Protein AF-A0A5E4XGP9-F1 (afdb_monomer)

Foldseek 3Di:
DDDDPDPDDPPPVDDDPVVLLQFWFFKKKFKDFPLVVDDPVVCVLLVTKIWIWIWGPSDWDDPVHPFTWTWTFTQWIHRPDDDPDPVSVVVVVVVGVPDDRDIDIGGPVVQVPDDCLGMGTDDTGRDDSVDDPVVVVVVVSVVCSVVPFPRDSPDPDPGDD

pLDDT: mean 80.77, std 18.26, range [34.12, 95.94]

Secondary structure (DSSP, 8-state):
-----------GGG--TTTGGGS-EEEEEEEEE-GGGS-HHHHHHHSSEEEEEEEETT--B-SSSSS-EEEEEEEEEEESS--SSHHHHHHHHHHHHHS----EEEEHHHHHTS-TTTEEEEEEEPPPSSS-HHHHHHHHHHHHHHS-----TT-TT----

Sequence (161 aa):
MNQQFLSGIPKSAGLSQAAETSLDIDIQLVVIDETRYYSDDMRKLAGKVFQVYAYDANRVTHCCEITPSYELHPVATQALDCPESDAEREKIGEMERSAPQDVIYMHCRAVEVMSDKYRRAHHVIERDLDESHDKQLESVLEHIRCNPPLVAPARAGCIII

Structure (mmCIF, N/CA/C/O backbone):
data_AF-A0A5E4XGP9-F1
#
_entry.id   AF-A0A5E4XGP9-F1
#
loop_
_atom_site.group_PDB
_atom_site.id
_atom_site.type_symbol
_atom_site.label_atom_id
_atom_site.label_alt_id
_atom_site.label_comp_id
_atom_site.label_asym_id
_atom_site.label_entity_id
_atom_site.label_seq_id
_atom_site.pdbx_PDB_ins_code
_atom_site.Cartn_x
_atom_site.Cartn_y
_atom_site.Cartn_z
_atom_site.occupancy
_atom_site.B_iso_or_equiv
_atom_site.auth_seq_id
_atom_site.auth_comp_id
_atom_site.auth_asym_id
_atom_site.auth_atom_id
_atom_site.pdbx_PDB_model_num
ATOM 1 N N . MET A 1 1 ? -0.589 -31.104 22.113 1.00 43.50 1 MET A N 1
ATOM 2 C CA . MET A 1 1 ? -1.459 -31.181 20.918 1.00 43.50 1 MET A CA 1
ATOM 3 C C . MET A 1 1 ? -2.821 -30.619 21.287 1.00 43.50 1 MET A C 1
ATOM 5 O O . MET A 1 1 ? -3.307 -30.965 22.353 1.00 43.50 1 MET A O 1
ATOM 9 N N . ASN A 1 2 ? -3.375 -29.786 20.400 1.00 37.81 2 ASN A N 1
ATOM 10 C CA . ASN A 1 2 ? -4.617 -28.997 20.481 1.00 37.81 2 ASN A CA 1
ATOM 11 C C . ASN A 1 2 ? -4.605 -27.727 21.343 1.00 37.81 2 ASN A C 1
ATOM 13 O O . ASN A 1 2 ? -4.732 -27.824 22.554 1.00 37.81 2 ASN A O 1
ATOM 17 N N . GLN A 1 3 ? -4.603 -26.571 20.667 1.00 34.12 3 GLN A N 1
ATOM 18 C CA . GLN A 1 3 ? -5.593 -25.484 20.793 1.00 34.12 3 GLN A CA 1
ATOM 19 C C . GLN A 1 3 ? -5.690 -24.820 19.399 1.00 34.12 3 GLN A C 1
ATOM 21 O O . GLN A 1 3 ? -4.699 -24.337 18.872 1.00 34.12 3 GLN A O 1
ATOM 26 N N . GLN A 1 4 ? -6.715 -25.170 18.617 1.00 36.28 4 GLN A N 1
ATOM 27 C CA . GLN A 1 4 ? -7.876 -24.312 18.331 1.00 36.28 4 GLN A CA 1
ATOM 28 C C . GLN A 1 4 ? -7.518 -23.031 17.554 1.00 36.28 4 GLN A C 1
ATOM 30 O O . GLN A 1 4 ? -7.368 -21.959 18.125 1.00 36.28 4 GLN A O 1
ATOM 35 N N . PHE A 1 5 ? -7.461 -23.152 16.221 1.00 36.81 5 PHE A N 1
ATOM 36 C CA . PHE A 1 5 ? -7.679 -22.027 15.309 1.00 36.81 5 PHE A CA 1
ATOM 37 C C . PHE A 1 5 ? -9.148 -21.604 15.437 1.00 36.81 5 PHE A C 1
ATOM 39 O O . PHE A 1 5 ? -10.029 -22.159 14.779 1.00 36.81 5 PHE A O 1
ATOM 46 N N . LEU A 1 6 ? -9.422 -20.678 16.353 1.00 39.66 6 LEU A N 1
ATOM 47 C CA . LEU A 1 6 ? -10.711 -20.010 16.434 1.00 39.66 6 LEU A CA 1
ATOM 48 C C . LEU A 1 6 ? -10.796 -19.002 15.291 1.00 39.66 6 LEU A C 1
ATOM 50 O O . LEU A 1 6 ? -10.163 -17.952 15.297 1.00 39.66 6 LEU A O 1
ATOM 54 N N . SER A 1 7 ? -11.623 -19.353 14.314 1.00 47.75 7 SER A N 1
ATOM 55 C CA . SER A 1 7 ? -12.323 -18.420 13.446 1.00 47.75 7 SER A CA 1
ATOM 56 C C . SER A 1 7 ? -13.067 -17.387 14.305 1.00 47.75 7 SER A C 1
ATOM 58 O O . SER A 1 7 ? -14.173 -17.650 14.781 1.00 47.75 7 SER A O 1
ATOM 60 N N . GLY A 1 8 ? -12.447 -16.233 14.535 1.00 35.53 8 GLY A N 1
ATOM 61 C CA . GLY A 1 8 ? -13.033 -15.093 15.233 1.00 35.53 8 GLY A CA 1
ATOM 62 C C . GLY A 1 8 ? -13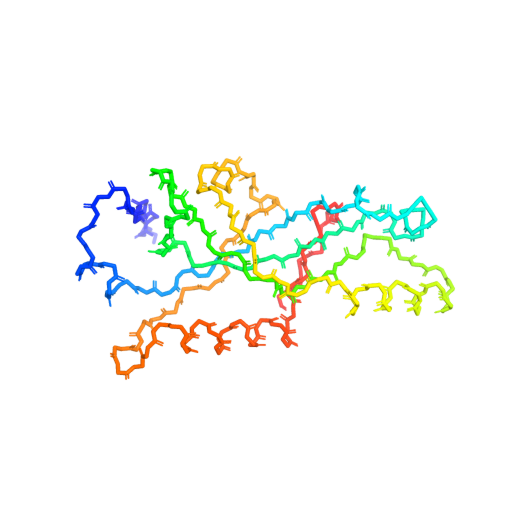.112 -13.906 14.287 1.00 35.53 8 GLY A C 1
ATOM 63 O O . GLY A 1 8 ? -12.171 -13.139 14.173 1.00 35.53 8 GLY A O 1
ATOM 64 N N . ILE A 1 9 ? -14.227 -13.794 13.574 1.00 44.25 9 ILE A N 1
ATOM 65 C CA . ILE A 1 9 ? -14.570 -12.648 12.728 1.00 44.25 9 ILE A CA 1
ATOM 66 C C . ILE A 1 9 ? -14.732 -11.406 1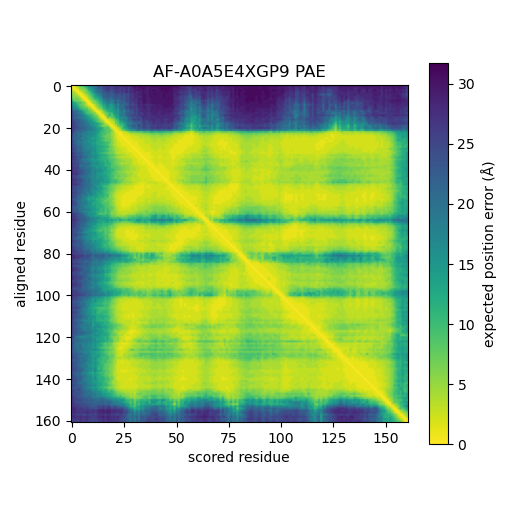3.627 1.00 44.25 9 ILE A C 1
ATOM 68 O O . ILE A 1 9 ? -15.619 -11.452 14.487 1.00 44.25 9 ILE A O 1
ATOM 72 N N . PRO A 1 10 ? -14.043 -10.270 13.406 1.00 41.47 10 PRO A N 1
ATOM 73 C CA . PRO A 1 10 ? -14.627 -8.990 13.761 1.00 41.47 10 PRO A CA 1
ATOM 74 C C . PRO A 1 10 ? -15.647 -8.622 12.678 1.00 41.47 10 PRO A C 1
ATOM 76 O O . PRO A 1 10 ? -15.337 -8.319 11.529 1.00 41.47 10 PRO A O 1
ATOM 79 N N . LYS A 1 11 ? -16.922 -8.760 13.054 1.00 53.28 11 LYS A N 1
ATOM 80 C CA . LYS A 1 11 ? -18.091 -8.358 12.270 1.00 53.28 11 LYS A CA 1
ATOM 81 C C . LYS A 1 11 ? -18.226 -6.839 12.387 1.00 53.28 11 LYS A C 1
ATOM 83 O O . LYS A 1 11 ? -18.958 -6.371 13.252 1.00 53.28 11 LYS A O 1
ATOM 88 N N . SER A 1 12 ? -17.572 -6.067 11.527 1.00 50.69 12 SER A N 1
ATOM 89 C CA . SER A 1 12 ? -17.783 -4.609 11.489 1.00 50.69 12 SER A CA 1
ATOM 90 C C . SER A 1 12 ? -19.165 -4.214 10.941 1.00 50.69 12 SER A C 1
ATOM 92 O O . SER A 1 12 ? -19.583 -3.073 11.075 1.00 50.69 12 SER A O 1
ATOM 94 N N . ALA A 1 13 ? -19.959 -5.153 10.411 1.00 43.72 13 ALA A N 1
ATOM 95 C CA . ALA A 1 13 ? -21.286 -4.870 9.849 1.00 43.72 13 ALA A CA 1
ATOM 96 C C . ALA A 1 13 ? -22.397 -4.524 10.877 1.00 43.72 13 ALA A C 1
ATOM 98 O O . ALA A 1 13 ? -23.578 -4.604 10.538 1.00 43.72 13 ALA A O 1
ATOM 99 N N . GLY A 1 14 ? -22.078 -4.166 12.126 1.00 45.06 14 GLY A N 1
ATOM 100 C CA . GLY A 1 14 ? -23.120 -3.806 13.098 1.00 45.06 14 GLY A CA 1
ATOM 101 C C . GLY A 1 14 ? -22.678 -3.469 14.520 1.00 45.06 14 GLY A C 1
ATOM 102 O O . GLY A 1 14 ? -23.483 -3.624 15.439 1.00 45.06 14 GLY A O 1
ATOM 103 N N . LEU A 1 15 ? -21.434 -3.046 14.737 1.00 44.84 15 LEU A N 1
ATOM 104 C CA . LEU A 1 15 ? -21.010 -2.569 16.052 1.00 44.84 15 LEU A CA 1
ATOM 105 C C . LEU A 1 15 ? -21.381 -1.089 16.205 1.00 44.84 15 LEU A C 1
ATOM 107 O O . LEU A 1 15 ? -21.332 -0.315 15.254 1.00 44.84 15 LEU A O 1
ATOM 111 N N . SER A 1 16 ? -21.816 -0.690 17.400 1.00 51.56 16 SER A N 1
ATOM 112 C CA . SER A 1 16 ? -21.970 0.731 17.708 1.00 51.56 16 SER A CA 1
ATOM 113 C C . SER A 1 16 ? -20.597 1.410 17.633 1.00 51.56 16 SER A C 1
ATOM 115 O O . SER A 1 16 ? -19.591 0.783 17.959 1.00 51.56 16 SER A O 1
ATOM 117 N N . GLN A 1 17 ? -20.544 2.704 17.292 1.00 47.94 17 GLN A N 1
ATOM 118 C CA . GLN A 1 17 ? -19.304 3.510 17.300 1.00 47.94 17 GLN A CA 1
ATOM 119 C C . GLN A 1 17 ? -18.496 3.401 18.614 1.00 47.94 17 GLN A C 1
ATOM 121 O O . GLN A 1 17 ? -17.309 3.697 18.633 1.00 47.94 17 GLN A O 1
ATOM 126 N N . ALA A 1 18 ? -19.127 2.974 19.716 1.00 46.53 18 ALA A N 1
ATOM 127 C CA . ALA A 1 18 ? -18.489 2.750 21.013 1.00 46.53 18 ALA A CA 1
ATOM 128 C C . ALA A 1 18 ? -17.723 1.414 21.135 1.00 46.53 18 ALA A C 1
ATOM 130 O O . ALA A 1 18 ? -16.935 1.263 22.063 1.00 46.53 18 ALA A O 1
ATOM 131 N N . ALA A 1 19 ? -17.968 0.438 20.256 1.00 51.09 19 ALA A N 1
ATOM 132 C CA . ALA A 1 19 ? -17.260 -0.847 20.244 1.00 51.09 19 ALA A CA 1
ATOM 133 C C . ALA A 1 19 ? -16.066 -0.847 19.271 1.00 51.09 19 ALA A C 1
ATOM 135 O O . ALA A 1 19 ? -15.113 -1.590 19.472 1.00 51.09 19 ALA A O 1
ATOM 136 N N . GLU A 1 20 ? -16.087 0.009 18.246 1.00 53.75 20 GLU A N 1
ATOM 137 C CA . GLU A 1 20 ? -14.951 0.219 17.332 1.00 53.75 20 GLU A CA 1
ATOM 138 C C . GLU A 1 20 ? -13.783 0.956 18.020 1.00 53.75 20 GLU A C 1
ATOM 140 O O . GLU A 1 20 ? -12.629 0.869 17.602 1.00 53.75 20 GLU A O 1
ATOM 145 N N . THR A 1 21 ? -14.048 1.666 19.121 1.00 58.12 21 THR A N 1
ATOM 146 C CA . THR A 1 21 ? -13.044 2.416 19.891 1.00 58.12 21 THR A CA 1
ATOM 147 C C . THR A 1 21 ? -12.157 1.569 20.804 1.00 58.12 21 THR A C 1
ATOM 149 O O . THR A 1 21 ? -11.214 2.119 21.365 1.00 58.12 21 THR A O 1
ATOM 152 N N . SER A 1 22 ? -12.400 0.262 20.938 1.00 68.25 22 SER A N 1
ATOM 153 C CA . SER A 1 22 ? -11.596 -0.632 21.788 1.00 68.25 22 SER A CA 1
ATOM 154 C C . SER A 1 22 ? -10.943 -1.800 21.053 1.00 68.25 22 SER A C 1
ATOM 156 O O . SER A 1 22 ? -10.260 -2.595 21.692 1.00 68.25 22 SER A O 1
ATOM 158 N N . LEU A 1 23 ? -11.152 -1.928 19.741 1.00 85.81 23 LEU A N 1
ATOM 159 C CA . LEU A 1 23 ? -10.484 -2.965 18.960 1.00 85.81 23 LEU A CA 1
ATOM 160 C C . LEU A 1 23 ? -9.009 -2.617 18.757 1.00 85.81 23 LEU A C 1
ATOM 162 O O . LEU A 1 23 ? -8.664 -1.447 18.562 1.00 85.81 23 LEU A O 1
ATOM 166 N N . ASP A 1 24 ? -8.186 -3.662 18.771 1.00 92.25 24 ASP A N 1
ATOM 167 C CA . ASP A 1 24 ? -6.789 -3.623 18.353 1.00 92.25 24 ASP A CA 1
ATOM 168 C C . ASP A 1 24 ? -6.675 -3.184 16.891 1.00 92.25 24 ASP A C 1
ATOM 170 O O . ASP A 1 24 ? -7.596 -3.374 16.088 1.00 92.25 24 ASP A O 1
ATOM 174 N N . ILE A 1 25 ? -5.524 -2.624 16.537 1.00 92.62 25 ILE A N 1
ATOM 175 C CA . ILE A 1 25 ? -5.226 -2.226 15.162 1.00 92.62 25 ILE A CA 1
ATOM 176 C C . ILE A 1 25 ? -4.801 -3.487 14.400 1.00 92.62 25 ILE A C 1
ATOM 178 O O . ILE A 1 25 ? -3.737 -4.039 14.683 1.00 92.62 25 ILE A O 1
ATOM 182 N N . ASP A 1 26 ? -5.619 -3.958 13.450 1.00 94.62 26 ASP A N 1
ATOM 183 C CA . ASP A 1 26 ? -5.316 -5.135 12.615 1.00 94.62 26 ASP A CA 1
ATOM 184 C C . ASP A 1 26 ? -4.811 -4.686 11.243 1.00 94.62 26 ASP A C 1
ATOM 186 O O . ASP A 1 26 ? -5.587 -4.472 10.309 1.00 94.62 26 ASP A O 1
ATOM 190 N N . ILE A 1 27 ? -3.494 -4.531 11.116 1.00 95.06 27 ILE A N 1
ATOM 191 C CA . ILE A 1 27 ? -2.871 -4.114 9.866 1.00 95.06 27 ILE A CA 1
ATOM 192 C C . ILE A 1 27 ? -2.863 -5.267 8.873 1.00 95.06 27 ILE A C 1
ATOM 194 O O . ILE A 1 27 ? -2.198 -6.296 9.054 1.00 95.06 27 ILE A O 1
ATOM 198 N N . GLN A 1 28 ? -3.517 -5.027 7.744 1.00 94.25 28 GLN A N 1
ATOM 199 C CA . GLN A 1 28 ? -3.478 -5.886 6.576 1.00 94.25 28 GLN A CA 1
ATOM 200 C C . GLN A 1 28 ? -2.879 -5.142 5.388 1.00 94.25 28 GLN A C 1
ATOM 202 O O . GLN A 1 28 ? -3.019 -3.931 5.234 1.00 94.25 28 GLN A O 1
ATOM 207 N N . LEU A 1 29 ? -2.194 -5.897 4.538 1.00 93.94 29 LEU A N 1
ATOM 208 C CA . LEU A 1 29 ? -1.570 -5.412 3.321 1.00 93.94 29 LEU A CA 1
ATOM 209 C C . LEU A 1 29 ? -2.363 -5.884 2.117 1.00 93.94 29 LEU A C 1
ATOM 211 O O . LEU A 1 29 ? -2.777 -7.044 2.051 1.00 93.94 29 LEU A O 1
ATOM 215 N N . VAL A 1 30 ? -2.507 -5.007 1.135 1.00 93.50 30 VAL A N 1
ATOM 216 C CA . VAL A 1 30 ? -3.089 -5.322 -0.164 1.00 93.50 30 VAL A CA 1
ATOM 217 C C . VAL A 1 30 ? -2.181 -4.831 -1.282 1.00 93.50 30 VAL A C 1
ATOM 219 O O . VAL A 1 30 ? -1.561 -3.775 -1.187 1.00 93.50 30 VAL A O 1
ATOM 222 N N . VAL A 1 31 ? -2.084 -5.624 -2.342 1.00 93.19 31 VAL A N 1
ATOM 223 C CA . VAL A 1 31 ? -1.251 -5.354 -3.510 1.00 93.19 31 VAL A CA 1
ATOM 224 C C . VAL A 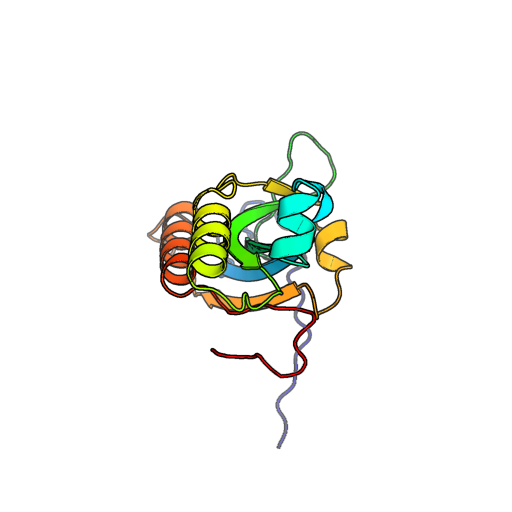1 31 ? -2.140 -5.151 -4.719 1.00 93.19 31 VAL A C 1
ATOM 226 O O . VAL A 1 31 ? -2.900 -6.045 -5.101 1.00 93.19 31 VAL A O 1
ATOM 229 N N . ILE A 1 32 ? -2.007 -3.991 -5.349 1.00 91.88 32 ILE A N 1
ATOM 230 C CA . ILE A 1 32 ? -2.785 -3.597 -6.519 1.00 91.88 32 ILE A CA 1
ATOM 231 C C . ILE A 1 32 ? -1.858 -3.538 -7.735 1.00 91.88 32 ILE A C 1
ATOM 233 O O . 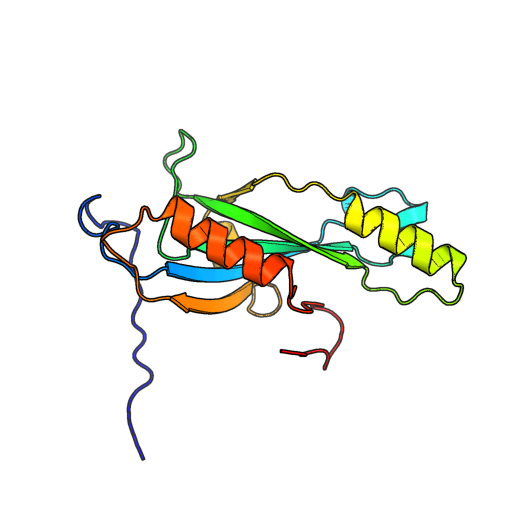ILE A 1 32 ? -0.758 -2.997 -7.673 1.00 91.88 32 ILE A O 1
ATOM 237 N N . ASP A 1 33 ? -2.293 -4.139 -8.846 1.00 91.88 33 ASP A N 1
ATOM 238 C CA . ASP A 1 33 ? -1.594 -4.055 -10.133 1.00 91.88 33 ASP A CA 1
ATOM 239 C C . ASP A 1 33 ? -1.922 -2.708 -10.792 1.00 91.88 33 ASP A C 1
ATOM 241 O O . ASP A 1 33 ? -3.013 -2.504 -11.332 1.00 91.88 33 ASP A O 1
ATOM 245 N N . GLU A 1 34 ? -0.967 -1.785 -10.729 1.00 91.38 34 GLU A N 1
ATOM 246 C CA . GLU A 1 34 ? -1.091 -0.424 -11.252 1.00 91.38 34 GLU A CA 1
ATOM 247 C C . GLU A 1 34 ? -0.454 -0.262 -12.629 1.00 91.38 34 GLU A C 1
ATOM 249 O O . GLU A 1 34 ? -0.507 0.815 -13.221 1.00 91.38 34 GLU A O 1
ATOM 254 N N . THR A 1 35 ? 0.083 -1.348 -13.194 1.00 90.94 35 THR A N 1
ATOM 255 C CA . THR A 1 35 ? 0.811 -1.364 -14.470 1.00 90.94 35 THR A CA 1
ATOM 256 C C . THR A 1 35 ? 0.082 -0.584 -15.566 1.00 90.94 35 THR A C 1
ATOM 258 O O . THR A 1 35 ? 0.713 0.098 -16.368 1.00 90.94 35 THR A O 1
ATOM 261 N N . ARG A 1 36 ? -1.258 -0.638 -15.598 1.00 91.31 36 ARG A N 1
ATOM 262 C CA . ARG A 1 36 ? -2.088 0.039 -16.608 1.00 91.31 36 ARG A CA 1
ATOM 263 C C . ARG A 1 36 ? -1.976 1.568 -16.628 1.00 91.31 36 ARG A C 1
ATOM 265 O O . ARG A 1 36 ? -2.338 2.154 -17.643 1.00 91.31 36 ARG A O 1
ATOM 272 N N . TYR A 1 37 ? -1.534 2.195 -15.540 1.00 89.94 37 TYR A N 1
ATOM 273 C CA . TYR A 1 37 ? -1.416 3.651 -15.423 1.00 89.94 37 TYR A CA 1
ATOM 274 C C . TYR A 1 37 ? -0.052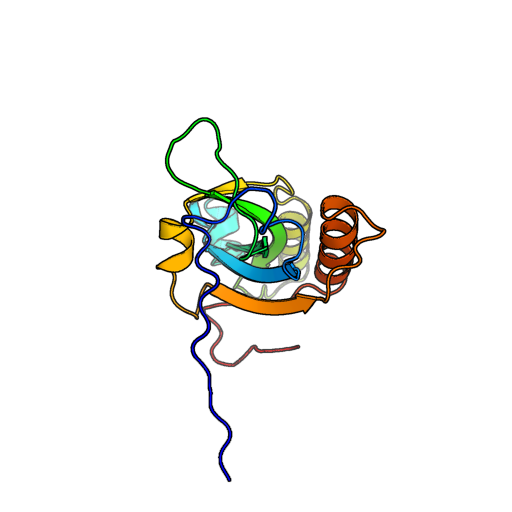 4.184 -15.872 1.00 89.94 37 TYR A C 1
ATOM 276 O O . TYR A 1 37 ? 0.126 5.393 -16.000 1.00 89.94 37 TYR A O 1
ATOM 284 N N . TYR A 1 38 ? 0.896 3.292 -16.155 1.00 89.69 38 TYR A N 1
ATOM 285 C CA . TYR A 1 38 ? 2.231 3.649 -16.612 1.00 89.69 38 TYR A CA 1
ATOM 286 C C . TYR A 1 38 ? 2.330 3.640 -18.141 1.00 89.69 38 TYR A C 1
ATOM 288 O O . TYR A 1 38 ? 1.617 2.911 -18.838 1.00 89.69 38 TYR A O 1
ATOM 296 N N . SER A 1 39 ? 3.249 4.450 -18.672 1.00 91.50 39 SER A N 1
ATOM 297 C CA . SER A 1 39 ? 3.528 4.511 -20.110 1.00 91.50 39 SER A CA 1
ATOM 298 C C . SER A 1 39 ? 4.017 3.163 -20.650 1.00 91.50 39 SER A C 1
ATOM 300 O O . SER A 1 39 ? 4.580 2.353 -19.916 1.00 91.50 39 SER A O 1
ATOM 302 N N . ASP A 1 40 ? 3.835 2.913 -21.950 1.00 91.94 40 ASP A N 1
ATOM 303 C CA . ASP A 1 40 ? 4.317 1.683 -22.603 1.00 91.94 40 ASP A CA 1
ATOM 304 C C . ASP A 1 40 ? 5.807 1.430 -22.373 1.00 91.94 40 ASP A C 1
ATOM 306 O O . ASP A 1 40 ? 6.207 0.295 -22.124 1.00 91.94 40 ASP A O 1
ATOM 310 N N . ASP A 1 41 ? 6.621 2.482 -22.418 1.00 90.19 41 ASP A N 1
ATOM 311 C CA . ASP A 1 41 ? 8.060 2.369 -22.200 1.00 90.19 41 ASP A CA 1
ATOM 312 C C . ASP A 1 41 ? 8.377 1.963 -20.763 1.00 90.19 41 ASP A C 1
ATOM 314 O O . ASP A 1 41 ? 9.230 1.107 -20.539 1.00 90.19 41 ASP A O 1
ATOM 318 N N . MET A 1 42 ? 7.658 2.526 -19.788 1.00 88.38 42 MET A N 1
ATOM 319 C CA . MET A 1 42 ? 7.838 2.151 -18.390 1.00 88.38 42 MET A CA 1
ATOM 320 C C . MET A 1 42 ? 7.333 0.732 -18.124 1.00 88.38 42 MET A C 1
ATOM 322 O O . MET A 1 42 ? 7.981 -0.017 -17.408 1.00 88.38 42 MET A O 1
ATOM 326 N N . ARG A 1 43 ? 6.227 0.317 -18.749 1.00 90.25 43 ARG A N 1
ATOM 327 C CA . ARG A 1 43 ? 5.721 -1.061 -18.656 1.00 90.25 43 ARG A CA 1
ATOM 328 C C . ARG A 1 43 ? 6.689 -2.081 -19.246 1.00 90.25 43 ARG A C 1
ATOM 330 O O . ARG A 1 43 ? 6.857 -3.151 -18.681 1.00 90.25 43 ARG A O 1
ATOM 337 N N . LYS A 1 44 ? 7.340 -1.763 -20.368 1.00 88.50 44 LYS A N 1
ATOM 338 C CA . LYS A 1 44 ? 8.378 -2.629 -20.952 1.00 88.50 44 LYS A CA 1
ATOM 339 C C . LYS A 1 44 ? 9.603 -2.740 -20.052 1.00 88.50 44 LYS A C 1
ATOM 341 O O . LYS A 1 44 ? 10.211 -3.797 -20.016 1.00 88.50 44 LYS A O 1
ATOM 346 N N . LEU A 1 45 ? 9.942 -1.656 -19.360 1.00 88.62 45 LEU A N 1
ATOM 347 C CA . LEU A 1 45 ? 11.107 -1.580 -18.489 1.00 88.62 45 LEU A CA 1
ATOM 348 C C . LEU A 1 45 ? 10.885 -2.247 -17.122 1.00 88.62 45 LEU A C 1
ATOM 350 O O . LEU A 1 45 ? 11.742 -2.974 -16.643 1.00 88.62 45 LEU A O 1
ATOM 354 N N . ALA A 1 46 ? 9.749 -1.973 -16.482 1.00 86.38 46 ALA A N 1
ATOM 355 C CA . ALA A 1 46 ? 9.416 -2.441 -15.136 1.00 86.38 46 ALA A CA 1
ATOM 356 C C . ALA A 1 46 ? 8.630 -3.765 -15.135 1.00 86.38 46 ALA A C 1
ATOM 358 O O . ALA A 1 46 ? 8.399 -4.365 -14.080 1.00 86.38 46 ALA A O 1
ATOM 359 N N . GLY A 1 47 ? 8.169 -4.211 -16.308 1.00 88.25 47 GLY A N 1
ATOM 360 C CA . GLY A 1 47 ? 7.270 -5.345 -16.478 1.00 88.25 47 GLY A CA 1
ATOM 361 C C . GLY A 1 47 ? 5.897 -5.061 -15.872 1.00 88.25 47 GLY A C 1
ATOM 362 O O . GLY A 1 47 ? 4.989 -4.557 -16.535 1.00 88.25 47 GLY A O 1
ATOM 363 N N . LYS A 1 48 ? 5.743 -5.399 -14.590 1.00 89.19 48 LYS A N 1
ATOM 364 C CA . LYS A 1 48 ? 4.557 -5.071 -13.794 1.00 89.19 48 LYS A CA 1
ATOM 365 C C . LYS A 1 48 ? 4.921 -4.109 -12.684 1.00 89.19 48 LYS A C 1
ATOM 367 O O . LYS A 1 48 ? 5.941 -4.304 -12.035 1.00 89.19 48 LYS A O 1
ATOM 372 N N . VAL A 1 49 ? 4.048 -3.144 -12.434 1.00 89.81 49 VAL A N 1
ATOM 373 C CA . VAL A 1 49 ? 4.170 -2.227 -11.303 1.00 89.81 49 VAL A CA 1
ATOM 374 C C . VAL A 1 49 ? 3.059 -2.536 -10.315 1.00 89.81 49 VAL A C 1
ATOM 376 O O . VAL A 1 49 ? 1.876 -2.538 -10.667 1.00 89.81 49 VAL A O 1
ATOM 379 N N . PHE A 1 50 ? 3.458 -2.840 -9.087 1.00 91.50 50 PHE A N 1
ATOM 380 C CA . PHE A 1 50 ? 2.561 -3.134 -7.987 1.00 91.50 50 PHE A CA 1
ATOM 381 C C . PHE A 1 50 ? 2.648 -2.035 -6.938 1.00 91.50 50 PHE A C 1
ATOM 383 O O . PHE A 1 50 ? 3.743 -1.676 -6.509 1.00 91.50 50 PHE A O 1
ATOM 390 N N . GLN A 1 51 ? 1.492 -1.555 -6.492 1.00 92.75 51 GLN A N 1
ATOM 391 C CA . GLN A 1 51 ? 1.388 -0.672 -5.341 1.00 92.75 51 GLN A CA 1
ATOM 392 C C . GLN A 1 51 ? 0.934 -1.481 -4.128 1.00 92.75 51 GLN A C 1
ATOM 394 O O . GLN A 1 51 ? -0.068 -2.199 -4.181 1.00 92.75 51 GLN A O 1
ATOM 399 N N . VAL A 1 52 ? 1.687 -1.373 -3.038 1.00 92.62 52 VAL A N 1
ATOM 400 C CA . VAL A 1 52 ? 1.377 -1.979 -1.747 1.00 92.62 52 VAL A CA 1
ATOM 401 C C . VAL A 1 52 ? 0.712 -0.928 -0.873 1.00 92.62 52 VAL A C 1
ATOM 403 O O . VAL A 1 52 ? 1.267 0.152 -0.650 1.00 92.62 52 VAL A O 1
ATOM 406 N N . TYR A 1 53 ? -0.460 -1.273 -0.359 1.00 94.88 53 TYR A N 1
ATOM 407 C CA . TYR A 1 53 ? -1.209 -0.473 0.596 1.00 94.88 53 TYR A CA 1
ATOM 408 C C . TYR A 1 53 ? -1.375 -1.228 1.911 1.00 94.88 53 TYR A C 1
ATOM 410 O O . TYR A 1 53 ? -1.518 -2.451 1.909 1.00 94.88 53 TYR A O 1
ATOM 418 N N . ALA A 1 54 ? -1.411 -0.493 3.015 1.00 95.31 54 ALA A N 1
ATOM 419 C CA . ALA A 1 54 ? -1.803 -0.978 4.328 1.00 95.31 54 ALA A CA 1
ATOM 420 C C . ALA A 1 54 ? -3.160 -0.388 4.727 1.00 95.31 54 ALA A C 1
ATOM 422 O O . ALA A 1 54 ? -3.466 0.756 4.392 1.00 95.31 54 ALA A O 1
ATOM 423 N N . TYR A 1 55 ? -3.967 -1.162 5.443 1.00 95.44 55 TYR A N 1
ATOM 424 C CA . TYR A 1 55 ? -5.220 -0.704 6.036 1.00 95.44 55 TYR A CA 1
ATOM 425 C C . TYR A 1 55 ? -5.463 -1.417 7.367 1.00 95.44 55 TYR A C 1
ATOM 427 O O . TYR A 1 55 ? -4.959 -2.520 7.583 1.00 95.44 55 TYR A O 1
ATOM 435 N N . ASP A 1 56 ? -6.252 -0.796 8.242 1.00 95.75 56 ASP A N 1
ATOM 436 C CA . ASP A 1 56 ? -6.754 -1.432 9.460 1.00 95.75 56 ASP A CA 1
ATOM 437 C C . ASP A 1 56 ? -8.051 -2.192 9.150 1.00 95.75 56 ASP A C 1
ATOM 439 O O . ASP A 1 56 ? -9.070 -1.593 8.801 1.00 95.75 56 ASP A O 1
ATOM 443 N N . ALA A 1 57 ? -8.033 -3.518 9.263 1.00 94.06 57 ALA A N 1
ATOM 444 C CA . ALA A 1 57 ? -9.190 -4.358 8.971 1.00 94.06 57 ALA A CA 1
ATOM 445 C C . ALA A 1 57 ? -10.333 -4.199 9.985 1.00 94.06 57 ALA A C 1
ATOM 447 O O . ALA A 1 57 ? -11.479 -4.532 9.660 1.00 94.06 57 ALA A O 1
ATOM 448 N N . ASN A 1 58 ? -10.047 -3.657 11.173 1.00 93.38 58 ASN A N 1
ATOM 449 C CA . ASN A 1 58 ? -11.039 -3.385 12.211 1.00 93.38 58 ASN A CA 1
ATOM 450 C C . ASN A 1 58 ? -11.691 -2.002 12.079 1.00 93.38 58 ASN A C 1
ATOM 452 O O . ASN A 1 58 ? -12.664 -1.731 12.787 1.00 93.38 58 ASN A O 1
ATOM 456 N N . ARG A 1 59 ? -11.216 -1.142 11.164 1.00 90.88 59 ARG A N 1
ATOM 457 C CA . ARG A 1 59 ? -11.754 0.208 10.954 1.00 90.88 59 ARG A CA 1
ATOM 458 C C . ARG A 1 59 ? -12.255 0.397 9.526 1.00 90.88 59 ARG A C 1
ATOM 460 O O . ARG A 1 59 ? -11.528 0.221 8.555 1.00 90.88 59 ARG A O 1
ATOM 467 N N . VAL A 1 60 ? -13.511 0.816 9.400 1.00 92.62 60 VAL A N 1
ATOM 468 C CA . VAL A 1 60 ? -14.141 1.135 8.113 1.00 92.62 60 VAL A CA 1
ATOM 469 C C . VAL A 1 60 ? -14.556 2.599 8.069 1.00 92.62 60 VAL A C 1
ATOM 471 O O . VAL A 1 60 ? -14.791 3.233 9.095 1.00 92.62 60 VAL A O 1
ATOM 474 N N . THR A 1 61 ? -14.660 3.139 6.862 1.00 89.75 61 THR A N 1
ATOM 475 C CA . THR A 1 61 ? -15.162 4.485 6.600 1.00 89.75 61 THR A CA 1
ATOM 476 C C . THR A 1 61 ? -16.312 4.445 5.599 1.00 89.75 61 THR A C 1
ATOM 478 O O . THR A 1 61 ? -16.426 3.534 4.774 1.00 89.75 61 THR A O 1
ATOM 481 N N . HIS A 1 62 ? -17.187 5.442 5.679 1.00 88.12 62 HIS A N 1
ATOM 482 C CA . HIS A 1 62 ? -18.315 5.620 4.773 1.00 88.12 62 HIS A CA 1
ATOM 483 C C . HIS A 1 62 ? -18.113 6.919 3.995 1.00 88.12 62 HIS A C 1
ATOM 485 O O . HIS A 1 62 ? -18.384 8.009 4.498 1.00 88.12 62 HIS A O 1
ATOM 491 N N . CYS A 1 63 ? -17.633 6.808 2.756 1.00 84.50 63 CYS A N 1
ATOM 492 C CA . CYS A 1 63 ? -17.324 7.942 1.879 1.00 84.50 63 CYS A CA 1
ATOM 493 C C . CYS A 1 63 ? -18.597 8.569 1.276 1.00 84.50 63 CYS A C 1
ATOM 495 O O . CYS A 1 63 ? -18.753 8.610 0.061 1.00 84.50 63 CYS A O 1
ATOM 497 N N . CYS A 1 64 ? -19.538 9.013 2.118 1.00 81.00 64 CYS A N 1
ATOM 498 C CA . CYS A 1 64 ? -20.877 9.487 1.721 1.00 81.00 64 CYS A CA 1
ATOM 499 C C . CYS A 1 64 ? -21.740 8.428 1.002 1.00 81.00 64 CYS A C 1
ATOM 501 O O . CYS A 1 64 ? -22.755 8.756 0.386 1.00 81.00 64 CYS A O 1
ATOM 503 N N . GLU A 1 65 ? -21.362 7.157 1.117 1.00 78.25 65 GLU A N 1
ATOM 504 C CA . GLU A 1 65 ? -22.052 6.005 0.548 1.00 78.25 65 GLU A CA 1
ATOM 505 C C . GLU A 1 65 ? -22.513 5.047 1.652 1.00 78.25 65 GLU A C 1
ATOM 507 O O . GLU A 1 65 ? -21.963 5.025 2.752 1.00 78.25 65 GLU A O 1
ATOM 512 N N . ILE A 1 66 ? -23.517 4.220 1.348 1.00 84.88 66 ILE A N 1
ATOM 513 C CA . ILE A 1 66 ? -24.014 3.186 2.273 1.00 84.88 66 ILE A CA 1
ATOM 514 C C . ILE A 1 66 ? -22.980 2.062 2.437 1.00 84.88 66 ILE A C 1
ATOM 516 O O . ILE A 1 66 ? -22.878 1.445 3.496 1.00 84.88 66 ILE A O 1
ATOM 520 N N . THR A 1 67 ? -22.215 1.776 1.384 1.00 87.81 67 THR A N 1
ATOM 521 C CA . THR A 1 67 ? -21.254 0.671 1.373 1.00 87.81 67 THR A CA 1
ATOM 522 C C . THR A 1 67 ? -19.999 1.055 2.163 1.00 87.81 67 THR A C 1
ATOM 524 O O . THR A 1 67 ? -19.437 2.120 1.904 1.00 87.81 67 THR A O 1
ATOM 527 N N . PRO A 1 68 ? -19.529 0.219 3.107 1.00 93.19 68 PRO A N 1
ATOM 528 C CA . PRO A 1 68 ? -18.289 0.483 3.826 1.00 93.19 68 PRO A CA 1
ATOM 529 C C . PRO A 1 68 ? -17.072 0.341 2.907 1.00 93.19 68 PRO A C 1
ATOM 531 O O . PRO A 1 68 ? -17.035 -0.505 2.001 1.00 93.19 68 PRO A O 1
ATOM 534 N N . SER A 1 69 ? -16.063 1.156 3.185 1.00 94.62 69 SER A N 1
ATOM 535 C CA . SER A 1 69 ? -14.766 1.146 2.523 1.00 94.62 69 SER A CA 1
ATOM 536 C C . SER A 1 69 ? -13.650 1.100 3.556 1.00 94.62 69 SER A C 1
ATOM 538 O O . SER A 1 69 ? -13.791 1.614 4.663 1.00 94.62 69 SER A O 1
ATOM 540 N N . TYR A 1 70 ? -12.529 0.503 3.180 1.00 95.88 70 TYR A N 1
ATOM 541 C CA . TYR A 1 70 ? -11.278 0.664 3.904 1.00 95.88 70 TYR A CA 1
ATOM 542 C C . TYR A 1 70 ? -10.558 1.919 3.419 1.00 95.88 70 TYR A C 1
ATOM 544 O O . TYR A 1 70 ? -10.669 2.297 2.248 1.00 95.88 70 TYR A O 1
ATOM 552 N N . GLU A 1 71 ? -9.814 2.534 4.330 1.00 95.94 71 GLU A N 1
ATOM 553 C CA . GLU A 1 71 ? -8.837 3.577 4.041 1.00 95.94 71 GLU A CA 1
ATOM 554 C C . GLU A 1 71 ? -7.477 2.907 3.807 1.00 95.94 71 GLU A C 1
ATOM 556 O O . GLU A 1 71 ? -6.942 2.238 4.690 1.00 95.94 71 GLU A O 1
ATOM 561 N N . LEU A 1 72 ? -6.968 2.988 2.578 1.00 95.88 72 LEU A N 1
ATOM 562 C CA . LEU A 1 72 ? -5.758 2.302 2.137 1.00 95.88 72 LEU A CA 1
ATOM 563 C C . LEU A 1 72 ? -4.617 3.308 2.034 1.00 95.88 72 LEU A C 1
ATOM 565 O O . LEU A 1 72 ? -4.617 4.183 1.166 1.00 95.88 72 LEU A O 1
ATOM 569 N N . HIS A 1 73 ? -3.607 3.128 2.875 1.00 95.62 73 HIS A N 1
ATOM 570 C CA . HIS A 1 73 ? -2.428 3.978 2.929 1.00 95.62 73 HIS A CA 1
ATOM 571 C C . HIS A 1 73 ? -1.301 3.369 2.099 1.00 95.62 73 HIS A C 1
ATOM 573 O O . HIS A 1 73 ? -0.943 2.211 2.328 1.00 95.62 73 HIS A O 1
ATOM 579 N N . PRO A 1 74 ? -0.717 4.103 1.142 1.00 94.25 74 PRO A N 1
ATOM 580 C CA . PRO A 1 74 ? 0.392 3.587 0.359 1.00 94.25 74 PRO A CA 1
ATOM 581 C C . PRO A 1 74 ? 1.628 3.394 1.241 1.00 94.25 74 PRO A C 1
ATOM 583 O O . PRO A 1 74 ? 1.937 4.197 2.130 1.00 94.25 74 PRO A O 1
ATOM 586 N N . VAL A 1 75 ? 2.316 2.284 0.987 1.00 92.25 75 VAL A N 1
ATOM 587 C CA . VAL A 1 75 ? 3.511 1.861 1.722 1.00 92.25 75 VAL A CA 1
ATOM 588 C C . VAL A 1 75 ? 4.708 1.755 0.791 1.00 92.25 75 VAL A C 1
ATOM 590 O O . VAL A 1 75 ? 5.791 2.220 1.131 1.00 92.25 75 VAL A O 1
ATOM 593 N N . ALA A 1 76 ? 4.532 1.123 -0.370 1.00 91.31 76 ALA A N 1
ATOM 594 C CA . ALA A 1 76 ? 5.621 0.899 -1.309 1.00 91.31 76 ALA A CA 1
ATOM 595 C C . ALA A 1 76 ? 5.111 0.679 -2.729 1.00 91.31 76 ALA A C 1
ATOM 597 O O . ALA A 1 76 ? 4.051 0.089 -2.936 1.00 91.31 76 ALA A O 1
ATOM 598 N N . THR A 1 77 ? 5.929 1.066 -3.698 1.00 91.31 77 THR A N 1
ATOM 599 C CA . THR A 1 77 ? 5.753 0.739 -5.114 1.00 91.31 77 THR A CA 1
ATOM 600 C C . THR A 1 77 ? 6.876 -0.195 -5.520 1.00 91.31 77 THR A C 1
ATOM 602 O O . THR A 1 77 ? 8.023 0.040 -5.150 1.00 91.31 77 THR A O 1
ATOM 605 N N . GLN A 1 78 ? 6.551 -1.271 -6.232 1.00 89.12 78 GLN A N 1
ATOM 606 C CA . GLN A 1 78 ? 7.521 -2.294 -6.619 1.00 89.12 78 GLN A CA 1
ATOM 607 C C . GLN A 1 78 ? 7.349 -2.659 -8.091 1.00 89.12 78 GLN A C 1
ATOM 609 O O . GLN A 1 78 ? 6.263 -3.063 -8.524 1.00 89.12 78 GLN A O 1
ATOM 614 N N . ALA A 1 79 ? 8.435 -2.565 -8.854 1.00 88.62 79 ALA A N 1
ATOM 615 C CA . ALA A 1 79 ? 8.535 -3.178 -10.170 1.00 88.62 79 ALA A CA 1
ATOM 616 C C . ALA A 1 79 ? 8.826 -4.684 -10.055 1.00 88.62 79 ALA A C 1
ATOM 618 O O . ALA A 1 79 ? 9.576 -5.140 -9.191 1.00 88.62 79 ALA A O 1
ATOM 619 N N . LEU A 1 80 ? 8.231 -5.484 -10.939 1.00 85.38 80 LEU A N 1
ATOM 620 C CA . LEU A 1 80 ? 8.482 -6.923 -10.987 1.00 85.38 80 LEU A CA 1
ATOM 621 C C . LEU A 1 80 ? 9.821 -7.248 -11.651 1.00 85.38 80 LEU A C 1
ATOM 623 O O . LEU A 1 80 ? 10.458 -8.240 -11.285 1.00 85.38 80 LEU A O 1
ATOM 627 N N . ASP A 1 81 ? 10.196 -6.466 -12.661 1.00 81.12 81 ASP A N 1
ATOM 628 C CA . ASP A 1 81 ? 11.360 -6.771 -13.478 1.00 81.12 81 ASP A CA 1
ATOM 629 C C . ASP A 1 81 ? 12.674 -6.364 -12.802 1.00 81.12 81 ASP A C 1
ATOM 631 O O . ASP A 1 81 ? 12.726 -5.459 -11.968 1.00 81.12 81 ASP A O 1
ATOM 635 N N . CYS A 1 82 ? 13.749 -7.071 -13.142 1.00 69.69 82 CYS A N 1
ATOM 636 C CA . CYS A 1 82 ? 15.089 -6.787 -12.646 1.00 69.69 82 CYS A CA 1
ATOM 637 C C . CYS A 1 82 ? 15.939 -6.260 -13.799 1.00 69.69 82 CYS A C 1
ATOM 639 O O . CYS A 1 82 ? 16.435 -7.062 -14.589 1.00 69.69 82 CYS A O 1
ATOM 641 N N . PRO A 1 83 ? 16.129 -4.938 -13.892 1.00 77.81 83 PRO A N 1
ATOM 642 C CA . PRO A 1 83 ? 16.857 -4.350 -15.002 1.00 77.81 83 PRO A CA 1
ATOM 643 C C . PRO A 1 83 ? 18.313 -4.826 -15.037 1.00 77.81 83 PRO A C 1
ATOM 645 O O . PRO A 1 83 ? 18.952 -5.055 -13.998 1.00 77.81 83 PRO A O 1
ATOM 648 N N . GLU A 1 84 ? 18.834 -4.974 -16.252 1.00 79.94 84 GLU A N 1
ATOM 649 C CA . GLU A 1 84 ? 20.186 -5.476 -16.495 1.00 79.94 84 GLU A CA 1
ATOM 650 C C . GLU A 1 84 ? 21.226 -4.363 -16.331 1.00 79.94 84 GLU A C 1
ATOM 652 O O . GLU A 1 84 ? 22.321 -4.614 -15.820 1.00 79.94 84 GLU A O 1
ATOM 657 N N . SER A 1 85 ? 20.872 -3.125 -16.691 1.00 89.62 85 SER A N 1
ATOM 658 C CA . SER A 1 85 ? 21.760 -1.965 -16.595 1.00 89.62 85 SER A CA 1
ATOM 659 C C . SER A 1 85 ? 21.473 -1.071 -15.384 1.00 89.62 85 SER A C 1
ATOM 661 O O . SER A 1 85 ? 20.350 -0.982 -14.886 1.00 89.62 85 SER A O 1
ATOM 663 N N . ASP A 1 86 ? 22.497 -0.351 -14.925 1.00 89.12 86 ASP A N 1
ATOM 664 C CA . ASP A 1 86 ? 22.360 0.577 -13.795 1.00 89.12 86 ASP A CA 1
ATOM 665 C C . ASP A 1 86 ? 21.489 1.794 -14.136 1.00 89.12 86 ASP A C 1
ATOM 667 O O . ASP A 1 86 ? 20.743 2.266 -13.283 1.00 89.12 86 ASP A O 1
ATOM 671 N N . ALA A 1 87 ? 21.499 2.249 -15.393 1.00 89.50 87 ALA A N 1
ATOM 672 C CA . ALA A 1 87 ? 20.629 3.334 -15.854 1.00 89.50 87 ALA A CA 1
ATOM 673 C C . ALA A 1 87 ? 19.141 2.941 -15.799 1.00 89.50 87 ALA A C 1
ATOM 675 O O . ALA A 1 87 ? 18.275 3.741 -15.449 1.00 89.50 87 ALA A O 1
ATOM 676 N N . GLU A 1 88 ? 18.832 1.687 -16.123 1.00 88.38 88 GLU A N 1
ATOM 677 C CA . GLU A 1 88 ? 17.484 1.140 -16.008 1.00 88.38 88 GLU A CA 1
ATOM 678 C C . GLU A 1 88 ? 17.074 0.935 -14.542 1.00 88.38 88 GLU A C 1
ATOM 680 O O . GLU A 1 88 ? 15.948 1.284 -14.183 1.00 88.38 88 GLU A O 1
ATOM 685 N N . ARG A 1 89 ? 17.988 0.454 -13.677 1.00 87.31 89 ARG A N 1
ATOM 686 C CA . ARG A 1 89 ? 17.779 0.400 -12.212 1.00 87.31 89 ARG A CA 1
ATOM 687 C C . ARG A 1 89 ? 17.434 1.772 -11.651 1.00 87.31 89 ARG A C 1
ATOM 689 O O . ARG A 1 89 ? 16.488 1.897 -10.879 1.00 87.31 89 ARG A O 1
ATOM 696 N N . GLU A 1 90 ? 18.187 2.795 -12.040 1.00 90.50 90 GLU A N 1
ATOM 697 C CA . GLU A 1 90 ? 17.978 4.163 -11.576 1.00 90.50 90 GLU A CA 1
ATOM 698 C C . GLU A 1 90 ? 16.605 4.692 -11.999 1.00 90.50 90 GLU A C 1
ATOM 700 O O . GLU A 1 90 ? 15.874 5.227 -11.165 1.00 90.50 90 GLU A O 1
ATOM 705 N N . LYS A 1 91 ? 16.214 4.456 -13.257 1.00 90.06 91 LYS A N 1
ATOM 706 C CA . LYS A 1 91 ? 14.915 4.874 -13.795 1.00 90.06 91 LYS A CA 1
ATOM 707 C C . LYS A 1 91 ? 13.734 4.173 -13.117 1.00 90.06 91 LYS A C 1
ATOM 709 O O . LYS A 1 91 ? 12.720 4.816 -12.850 1.00 90.06 91 LYS A O 1
ATOM 714 N N . ILE A 1 92 ? 13.853 2.877 -12.818 1.00 89.25 92 ILE A N 1
ATOM 715 C CA . ILE A 1 92 ? 12.843 2.158 -12.026 1.00 89.25 92 ILE A CA 1
ATOM 716 C C . ILE A 1 92 ? 12.791 2.719 -10.602 1.00 89.25 92 ILE A C 1
ATOM 718 O O . ILE A 1 92 ? 11.708 3.025 -10.116 1.00 89.25 92 ILE A O 1
ATOM 722 N N . GLY A 1 93 ? 13.940 2.941 -9.963 1.00 89.12 93 GLY A N 1
ATOM 723 C CA . GLY A 1 93 ? 13.981 3.504 -8.614 1.00 89.12 93 GLY A CA 1
ATOM 724 C C . GLY A 1 93 ? 13.407 4.924 -8.532 1.00 89.12 93 GLY A C 1
ATOM 725 O O . GLY A 1 93 ? 12.780 5.279 -7.539 1.00 89.12 93 GLY A O 1
ATOM 726 N N . GLU A 1 94 ? 13.593 5.757 -9.557 1.00 90.75 94 GLU A N 1
ATOM 727 C CA . GLU A 1 94 ? 12.946 7.072 -9.646 1.00 90.75 94 GLU A CA 1
ATOM 728 C C . GLU A 1 94 ? 11.425 6.945 -9.789 1.00 90.75 94 GLU A C 1
ATOM 730 O O . GLU A 1 94 ? 10.680 7.668 -9.127 1.00 90.75 94 GLU A O 1
ATOM 735 N N . MET A 1 95 ? 10.957 5.990 -10.594 1.00 90.12 95 MET A N 1
ATOM 736 C CA . MET A 1 95 ? 9.534 5.684 -10.734 1.00 90.12 95 MET A CA 1
ATOM 737 C C . MET A 1 95 ? 8.917 5.236 -9.401 1.00 90.12 95 MET A C 1
ATOM 739 O O . MET A 1 95 ? 7.887 5.772 -9.003 1.00 90.12 95 MET A O 1
ATOM 743 N N . GLU A 1 96 ? 9.572 4.334 -8.669 1.00 88.81 96 GLU A N 1
ATOM 744 C CA . GLU A 1 96 ? 9.095 3.864 -7.362 1.00 88.81 96 GLU A CA 1
ATOM 745 C C . GLU A 1 96 ? 9.047 4.996 -6.322 1.00 88.81 96 GLU A C 1
ATOM 747 O O . GLU A 1 96 ? 8.094 5.090 -5.554 1.00 88.81 96 GLU A O 1
ATOM 752 N N . ARG A 1 97 ? 10.030 5.909 -6.327 1.00 87.06 97 ARG A N 1
ATOM 753 C CA . ARG A 1 97 ? 10.061 7.073 -5.418 1.00 87.06 97 ARG A CA 1
ATOM 754 C C . ARG A 1 97 ? 9.068 8.179 -5.780 1.00 87.06 97 ARG A C 1
ATOM 756 O O . ARG A 1 97 ? 8.729 8.983 -4.917 1.00 87.06 97 ARG A O 1
ATOM 763 N N . SER A 1 98 ? 8.655 8.260 -7.043 1.00 85.12 98 SER A N 1
ATOM 764 C CA . SER A 1 98 ? 7.726 9.285 -7.545 1.00 85.12 98 SER A CA 1
ATOM 765 C C . SER A 1 98 ? 6.272 8.820 -7.586 1.00 85.12 98 SER A C 1
ATOM 767 O O . SER A 1 98 ? 5.392 9.601 -7.951 1.00 85.12 98 SER A O 1
ATOM 769 N N . ALA A 1 99 ? 6.008 7.567 -7.215 1.00 80.75 99 ALA A N 1
ATOM 770 C CA . ALA A 1 99 ? 4.667 7.016 -7.190 1.00 80.75 99 ALA A CA 1
ATOM 771 C C . ALA A 1 99 ? 3.756 7.771 -6.201 1.00 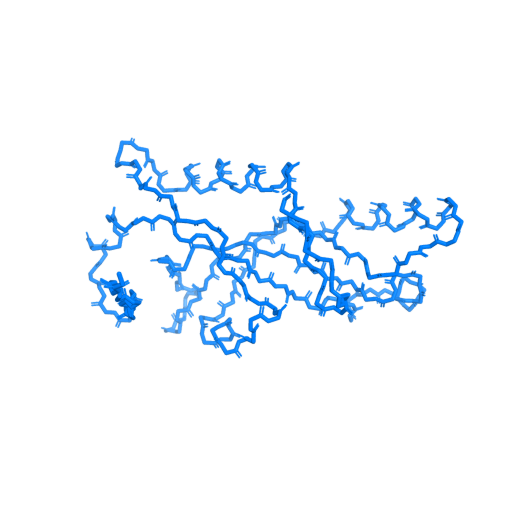80.75 99 ALA A C 1
ATOM 773 O O . ALA A 1 99 ? 4.234 8.225 -5.152 1.00 80.75 99 ALA A O 1
ATOM 774 N N . PRO A 1 100 ? 2.448 7.894 -6.505 1.00 76.75 100 PRO A N 1
ATOM 775 C CA . PRO A 1 100 ? 1.501 8.585 -5.640 1.00 76.75 100 PRO A CA 1
ATOM 776 C C . PRO A 1 100 ? 1.507 8.008 -4.222 1.00 76.75 100 PRO A C 1
ATOM 778 O O . PRO A 1 100 ? 1.370 6.802 -4.028 1.00 76.75 100 PRO A O 1
ATOM 781 N N . GLN A 1 101 ? 1.633 8.890 -3.231 1.00 81.19 101 GLN A N 1
ATOM 782 C CA . GLN A 1 101 ? 1.552 8.548 -1.806 1.00 81.19 101 GLN A CA 1
ATOM 783 C C . GLN A 1 101 ? 0.188 8.930 -1.208 1.00 81.19 101 GLN A C 1
ATOM 785 O O . GLN A 1 101 ? 0.047 9.079 0.005 1.00 81.19 101 GLN A O 1
ATOM 790 N N . ASP A 1 102 ? -0.826 9.068 -2.064 1.00 90.00 102 ASP A N 1
ATOM 791 C CA . ASP A 1 102 ? -2.177 9.424 -1.652 1.00 90.00 102 ASP A CA 1
ATOM 792 C C . ASP A 1 102 ? -2.934 8.215 -1.098 1.00 90.00 102 ASP A C 1
ATOM 794 O O . ASP A 1 102 ? -2.879 7.101 -1.629 1.00 90.00 102 ASP A O 1
ATOM 798 N N . VAL A 1 103 ? -3.691 8.469 -0.035 1.00 93.75 103 VAL A N 1
ATOM 799 C CA . VAL A 1 103 ? -4.632 7.511 0.538 1.00 93.75 103 VAL A CA 1
ATOM 800 C C . VAL A 1 103 ? -5.776 7.271 -0.445 1.00 93.75 103 VAL A C 1
ATOM 802 O O . VAL A 1 103 ? -6.361 8.219 -0.976 1.00 93.75 103 VAL A O 1
ATOM 805 N N . ILE A 1 104 ? -6.126 6.003 -0.663 1.00 94.62 104 ILE A N 1
ATOM 806 C CA . ILE A 1 104 ? -7.265 5.618 -1.503 1.00 94.62 104 ILE A CA 1
ATOM 807 C C . ILE A 1 104 ? -8.340 4.929 -0.667 1.00 94.62 104 ILE A C 1
ATOM 809 O O . ILE A 1 104 ? -8.057 4.312 0.354 1.00 94.62 104 ILE A O 1
ATOM 813 N N . TYR A 1 105 ? -9.586 4.991 -1.128 1.00 95.00 105 TYR A N 1
ATOM 814 C CA . TYR A 1 105 ? -10.706 4.315 -0.479 1.00 95.00 105 TYR A CA 1
ATOM 815 C C . TYR A 1 105 ? -11.201 3.180 -1.362 1.00 95.00 105 TYR A C 1
ATOM 817 O O . TYR A 1 105 ? -11.525 3.392 -2.532 1.00 95.00 105 TYR A O 1
ATOM 825 N N . MET A 1 106 ? -11.270 1.970 -0.809 1.00 94.62 106 MET A N 1
ATOM 826 C CA . MET A 1 106 ? -11.731 0.793 -1.544 1.00 94.62 106 MET A CA 1
ATOM 827 C C . MET A 1 106 ? -12.787 0.043 -0.743 1.00 94.62 106 MET A C 1
ATOM 829 O O . MET A 1 106 ? -12.600 -0.230 0.440 1.00 94.62 106 MET A O 1
ATOM 833 N N . HIS A 1 107 ? -13.898 -0.313 -1.392 1.00 95.31 107 HIS A N 1
ATOM 834 C CA . HIS A 1 107 ? -14.983 -1.045 -0.741 1.00 95.31 107 HIS A CA 1
ATOM 835 C C . HIS A 1 107 ? -14.484 -2.318 -0.067 1.00 95.31 107 HIS A C 1
ATOM 837 O O . HIS A 1 107 ? -13.777 -3.107 -0.701 1.00 95.31 107 HIS A O 1
ATOM 843 N N . CYS A 1 108 ? -14.940 -2.573 1.164 1.00 94.06 108 CYS A N 1
ATOM 844 C CA . CYS A 1 108 ? -14.513 -3.741 1.941 1.00 94.06 108 CYS A CA 1
ATOM 845 C C . CYS A 1 108 ? -14.699 -5.032 1.141 1.00 94.06 108 CYS A C 1
ATOM 847 O O . CYS A 1 108 ? -13.765 -5.810 0.993 1.00 94.06 108 CYS A O 1
ATOM 849 N N . ARG A 1 109 ? -15.850 -5.185 0.471 1.00 93.06 109 ARG A N 1
ATOM 850 C CA . ARG A 1 109 ? -16.126 -6.343 -0.391 1.00 93.06 109 ARG A CA 1
ATOM 851 C C . ARG A 1 109 ? -15.103 -6.519 -1.515 1.00 93.06 109 ARG A C 1
ATOM 853 O O . ARG A 1 109 ? -14.790 -7.652 -1.854 1.00 93.06 109 ARG A O 1
ATOM 860 N N . ALA A 1 110 ? -14.619 -5.436 -2.124 1.00 93.38 110 ALA A N 1
ATOM 861 C CA . ALA A 1 110 ? -13.633 -5.518 -3.201 1.00 93.38 110 ALA A CA 1
ATOM 862 C C . ALA A 1 110 ? -12.269 -5.988 -2.680 1.00 93.38 110 ALA A C 1
ATOM 864 O O . ALA A 1 110 ? -11.585 -6.738 -3.371 1.00 93.38 110 ALA A O 1
ATOM 865 N N . VAL A 1 111 ? -11.910 -5.593 -1.456 1.00 92.56 111 VAL A N 1
ATOM 866 C CA . VAL A 1 111 ? -10.672 -6.004 -0.779 1.00 92.56 111 VAL A CA 1
ATOM 867 C C . VAL A 1 111 ? -10.778 -7.448 -0.286 1.00 92.56 111 VAL A C 1
ATOM 869 O O . VAL A 1 111 ? -9.889 -8.262 -0.512 1.00 92.56 111 VAL A O 1
ATOM 872 N N . GLU A 1 112 ? -11.896 -7.803 0.342 1.00 91.31 112 GLU A N 1
ATOM 873 C CA . GLU A 1 112 ? -12.108 -9.099 0.991 1.00 91.31 112 GLU A CA 1
ATOM 874 C C . GLU A 1 112 ? -12.170 -10.280 0.021 1.00 91.31 112 GLU A C 1
ATOM 876 O O . GLU A 1 112 ? -11.798 -11.394 0.389 1.00 91.31 112 GLU A O 1
ATOM 881 N N . VAL A 1 113 ? -12.626 -10.053 -1.216 1.00 92.38 113 VAL A N 1
ATOM 882 C CA . VAL A 1 113 ? -12.655 -11.091 -2.260 1.00 92.38 113 VAL A CA 1
ATOM 883 C C . VAL A 1 113 ? -11.296 -11.294 -2.934 1.00 92.38 113 VAL A C 1
ATOM 885 O O . VAL A 1 113 ? -11.153 -12.209 -3.748 1.00 92.38 113 VAL A O 1
ATOM 888 N N . MET A 1 114 ? -10.296 -10.457 -2.632 1.00 89.88 114 MET A N 1
ATOM 889 C CA . MET A 1 114 ? -8.945 -10.654 -3.144 1.00 89.88 114 MET A CA 1
ATOM 890 C C . MET A 1 114 ? -8.329 -11.910 -2.529 1.00 89.88 114 MET A C 1
ATOM 892 O O . MET A 1 114 ? -8.418 -12.157 -1.328 1.00 89.88 114 MET A O 1
ATOM 896 N N . SER A 1 115 ? -7.663 -12.704 -3.366 1.00 86.50 115 SER A N 1
ATOM 897 C CA . SER A 1 115 ? -6.939 -13.890 -2.905 1.00 86.50 115 SER A CA 1
ATOM 898 C C . SER A 1 115 ? -5.768 -13.517 -1.990 1.00 86.50 115 SER A C 1
ATOM 900 O O . SER A 1 115 ? -5.161 -12.463 -2.186 1.00 86.50 115 SER A O 1
ATOM 902 N N . ASP A 1 116 ? -5.327 -14.454 -1.151 1.00 83.19 116 ASP A N 1
ATOM 903 C CA . ASP A 1 116 ? -4.179 -14.307 -0.228 1.00 83.19 116 ASP A CA 1
ATOM 904 C C . ASP A 1 116 ? -2.832 -13.982 -0.917 1.00 83.19 116 ASP A C 1
ATOM 906 O O . ASP A 1 116 ? -1.819 -13.626 -0.306 1.00 83.19 116 ASP A O 1
ATOM 910 N N . LYS A 1 117 ? -2.801 -14.115 -2.244 1.00 81.00 117 LYS A N 1
ATOM 911 C CA . LYS A 1 117 ? -1.692 -13.688 -3.096 1.00 81.00 117 LYS A CA 1
ATOM 912 C C . LYS A 1 117 ? -1.549 -12.162 -3.162 1.00 81.00 117 LYS A C 1
ATOM 914 O O . LYS A 1 117 ? -0.435 -11.672 -3.310 1.00 81.00 117 LYS A O 1
ATOM 919 N N . TYR A 1 118 ? -2.669 -11.450 -3.083 1.00 85.50 118 TYR A N 1
ATOM 920 C CA . TYR A 1 118 ? -2.774 -9.996 -3.202 1.00 85.50 118 TYR A CA 1
ATOM 921 C C . TYR A 1 118 ? -3.201 -9.332 -1.896 1.00 85.50 118 TYR A C 1
ATOM 923 O O . TYR A 1 118 ? -3.170 -8.115 -1.822 1.00 85.50 118 TYR A O 1
ATOM 931 N N . ARG A 1 119 ? -3.590 -10.100 -0.876 1.00 88.19 119 ARG A N 1
ATOM 932 C CA . ARG A 1 119 ? -3.985 -9.589 0.436 1.00 88.19 119 ARG A CA 1
ATOM 933 C C . ARG A 1 119 ? -3.376 -10.450 1.533 1.00 88.19 119 ARG A C 1
ATOM 935 O O . ARG A 1 119 ? -3.446 -11.669 1.433 1.00 88.19 119 ARG A O 1
ATOM 942 N N . ARG A 1 120 ? -2.781 -9.854 2.565 1.00 87.00 120 ARG A N 1
ATOM 943 C CA . ARG A 1 120 ? -2.156 -10.596 3.672 1.00 87.00 120 ARG A CA 1
ATOM 944 C C . ARG A 1 120 ? -2.311 -9.865 4.995 1.00 87.00 120 ARG A C 1
ATOM 946 O O . ARG A 1 120 ? -2.179 -8.648 5.038 1.00 87.00 120 ARG A O 1
ATOM 953 N N . ALA A 1 121 ? -2.512 -10.620 6.069 1.00 87.69 121 ALA A N 1
ATOM 954 C CA . ALA A 1 121 ? -2.337 -10.094 7.418 1.00 87.69 121 ALA A CA 1
ATOM 955 C C . ALA A 1 121 ? -0.864 -9.728 7.646 1.00 87.69 121 ALA A C 1
ATOM 957 O O . ALA A 1 12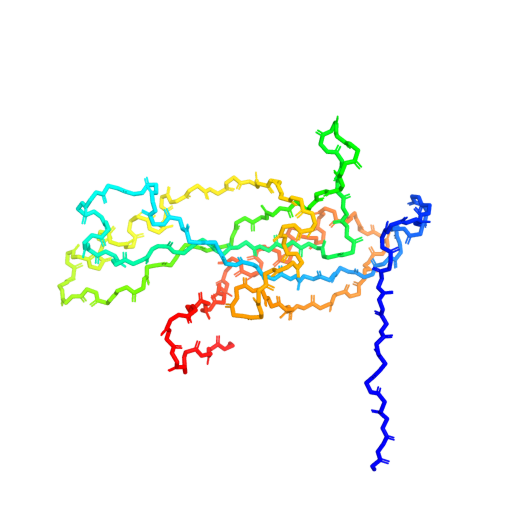1 ? 0.027 -10.428 7.153 1.00 87.69 121 ALA A O 1
ATOM 958 N N . HIS A 1 122 ? -0.620 -8.637 8.369 1.00 86.88 122 HIS A N 1
ATOM 959 C CA . HIS A 1 122 ? 0.726 -8.164 8.665 1.00 86.88 122 HIS A CA 1
ATOM 960 C C . HIS A 1 122 ? 0.995 -8.170 10.166 1.00 86.88 122 HIS A C 1
ATOM 962 O O . HIS A 1 122 ? 1.784 -8.993 10.622 1.00 86.88 122 HIS A O 1
ATOM 968 N N . HIS A 1 123 ? 0.314 -7.314 10.929 1.00 85.31 123 HIS A N 1
ATOM 969 C CA . HIS A 1 123 ? 0.496 -7.207 12.375 1.00 85.31 123 HIS A CA 1
ATOM 970 C C . HIS A 1 123 ? -0.811 -6.806 13.051 1.00 85.31 123 HIS A C 1
ATOM 972 O O . HIS A 1 123 ? -1.528 -5.951 12.543 1.00 85.31 123 HIS A O 1
ATOM 978 N N . VAL A 1 124 ? -1.071 -7.390 14.220 1.00 89.06 124 VAL A N 1
ATOM 979 C CA . VAL A 1 124 ? -2.100 -6.909 15.146 1.00 89.06 124 VAL A CA 1
ATOM 980 C C . VAL A 1 124 ? -1.387 -6.216 16.294 1.00 89.06 124 VAL A C 1
ATOM 982 O O . VAL A 1 124 ? -0.442 -6.775 16.854 1.00 89.06 124 VAL A O 1
ATOM 985 N N . ILE A 1 125 ? -1.809 -4.997 16.605 1.00 88.88 125 ILE A N 1
ATOM 986 C CA . ILE A 1 125 ? -1.175 -4.148 17.608 1.00 88.88 125 ILE A CA 1
ATOM 987 C C . ILE A 1 125 ? -2.212 -3.802 18.661 1.00 88.88 125 ILE A C 1
ATOM 989 O O . ILE A 1 125 ? -3.280 -3.276 18.338 1.00 88.88 125 ILE A O 1
ATOM 993 N N . GLU A 1 126 ? -1.873 -4.111 19.911 1.00 90.19 126 GLU A N 1
ATOM 994 C CA . GLU A 1 126 ? -2.686 -3.742 21.063 1.00 90.19 126 GLU A CA 1
ATOM 995 C C . GLU A 1 126 ? -2.869 -2.229 21.086 1.00 90.19 126 GLU A C 1
ATOM 997 O O . GLU A 1 126 ? -1.903 -1.465 21.016 1.00 90.19 126 GLU A O 1
ATOM 1002 N N . ARG A 1 127 ? -4.125 -1.799 21.152 1.00 87.06 127 ARG A N 1
ATOM 1003 C CA . ARG A 1 127 ? -4.450 -0.379 21.101 1.00 87.06 127 ARG A CA 1
ATOM 1004 C C . ARG A 1 127 ? -4.129 0.304 22.426 1.00 87.06 127 ARG A C 1
ATOM 1006 O O . ARG A 1 127 ? -4.686 -0.056 23.463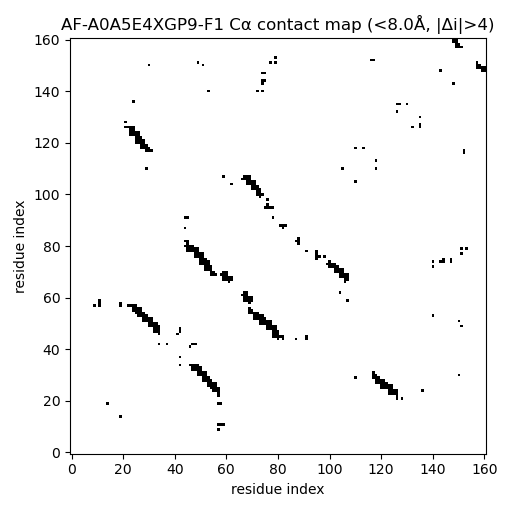 1.00 87.06 127 ARG A O 1
ATOM 1013 N N . ASP A 1 128 ? -3.329 1.365 22.370 1.00 90.06 128 ASP A N 1
ATOM 1014 C CA . ASP A 1 128 ? -3.189 2.298 23.487 1.00 90.06 128 ASP A CA 1
ATOM 1015 C C . ASP A 1 128 ? -4.433 3.202 23.543 1.00 90.06 128 ASP A C 1
ATOM 1017 O O . ASP A 1 128 ? -4.764 3.891 22.579 1.00 90.06 128 ASP A O 1
ATOM 1021 N N . LEU A 1 129 ? -5.179 3.180 24.645 1.00 87.75 129 LEU A N 1
ATOM 1022 C CA . LEU A 1 129 ? -6.385 4.004 24.783 1.00 87.75 129 LEU A CA 1
ATOM 1023 C C . LEU A 1 129 ? -6.068 5.465 25.136 1.00 87.75 129 LEU A C 1
ATOM 1025 O O . LEU A 1 129 ? -6.944 6.319 24.983 1.00 87.75 129 LEU A O 1
ATOM 1029 N N . ASP A 1 130 ? -4.838 5.755 25.568 1.00 91.12 130 ASP A N 1
ATOM 1030 C CA . ASP A 1 130 ? -4.376 7.105 25.895 1.00 91.12 130 ASP A CA 1
ATOM 1031 C C . ASP A 1 130 ? -3.888 7.871 24.649 1.00 91.12 130 ASP A C 1
ATOM 1033 O O . ASP A 1 130 ? -3.785 9.103 24.667 1.00 91.12 130 ASP A O 1
ATOM 1037 N N . GLU A 1 131 ? -3.645 7.170 23.536 1.00 90.38 131 GLU A N 1
ATOM 1038 C CA . GLU A 1 131 ? -3.283 7.758 22.248 1.00 90.38 131 GLU A CA 1
ATOM 1039 C C . GLU A 1 131 ? -4.414 7.627 21.211 1.00 90.38 131 GLU A C 1
ATOM 1041 O O . GLU A 1 131 ? -5.128 6.632 21.121 1.00 90.38 131 GLU A O 1
ATOM 1046 N N . SER A 1 132 ? -4.589 8.645 20.365 1.00 91.12 132 SER A N 1
ATOM 1047 C CA . SER A 1 132 ? -5.548 8.573 19.257 1.00 91.12 132 SER A CA 1
ATOM 1048 C C . SER A 1 132 ? -5.169 7.479 18.255 1.00 91.12 132 SER A C 1
ATOM 1050 O O . SER A 1 132 ? -4.001 7.387 17.877 1.00 91.12 132 SER A O 1
ATOM 1052 N N . HIS A 1 133 ? -6.165 6.754 17.735 1.00 90.38 133 HIS A N 1
ATOM 1053 C CA . HIS A 1 133 ? -5.973 5.723 16.702 1.00 90.38 133 HIS A CA 1
ATOM 1054 C C . HIS A 1 133 ? -5.151 6.230 15.512 1.00 90.38 133 HIS A C 1
ATOM 1056 O O . HIS A 1 133 ? -4.174 5.588 15.154 1.00 90.38 133 HIS A O 1
ATOM 1062 N N . ASP A 1 134 ? -5.469 7.415 14.978 1.00 90.75 134 ASP A N 1
ATOM 1063 C CA . ASP A 1 134 ? -4.774 7.972 13.807 1.00 90.75 134 ASP A CA 1
ATOM 1064 C C . ASP A 1 134 ? -3.257 8.121 14.034 1.00 90.75 134 ASP A C 1
ATOM 1066 O O . ASP A 1 134 ? -2.468 7.873 13.128 1.00 90.75 134 ASP A O 1
ATOM 1070 N N . LYS A 1 135 ? -2.829 8.484 15.254 1.00 92.56 135 LYS A N 1
ATOM 1071 C CA . LYS A 1 135 ? -1.400 8.599 15.596 1.00 92.56 135 LYS A CA 1
ATOM 1072 C C . LYS A 1 135 ? -0.716 7.240 15.690 1.00 92.56 135 LYS A C 1
ATOM 1074 O O . LYS A 1 135 ? 0.379 7.084 15.156 1.00 92.56 135 LYS A O 1
ATOM 1079 N N . GLN A 1 136 ? -1.363 6.273 16.339 1.00 93.25 136 GLN A N 1
ATOM 1080 C CA . GLN A 1 136 ? -0.840 4.909 16.433 1.00 93.25 136 GLN A CA 1
ATOM 1081 C C . GLN A 1 136 ? -0.734 4.279 15.044 1.00 93.25 136 GLN A C 1
ATOM 1083 O O . GLN A 1 136 ? 0.310 3.735 14.695 1.00 93.25 136 GLN A O 1
ATOM 1088 N N . LEU A 1 137 ? -1.783 4.415 14.227 1.00 92.50 137 LEU A N 1
ATOM 1089 C CA . LEU A 1 137 ? -1.790 3.945 12.848 1.00 92.50 137 LEU A CA 1
ATOM 1090 C C . LEU A 1 137 ? -0.648 4.582 12.053 1.00 92.50 137 LEU A C 1
ATOM 1092 O O . LEU A 1 137 ? 0.115 3.856 11.425 1.00 92.50 137 LEU A O 1
ATOM 1096 N N . GLU A 1 138 ? -0.481 5.905 12.113 1.00 93.56 138 GLU A N 1
ATOM 1097 C CA . GLU A 1 138 ? 0.586 6.580 11.369 1.00 93.56 138 GLU A CA 1
ATOM 1098 C C . GLU A 1 138 ? 1.984 6.151 11.831 1.00 93.56 138 GLU A C 1
ATOM 1100 O O . GLU A 1 138 ? 2.846 5.913 10.990 1.00 93.56 138 GLU A O 1
ATOM 1105 N N . SER A 1 139 ? 2.206 5.958 13.136 1.00 92.88 139 SER A N 1
ATOM 1106 C CA . SER A 1 139 ? 3.483 5.443 13.652 1.00 92.88 139 SER A CA 1
ATOM 1107 C C . SER A 1 139 ? 3.808 4.053 13.093 1.00 92.88 139 SER A C 1
ATOM 1109 O O . SER A 1 139 ? 4.945 3.767 12.708 1.00 92.88 139 SER A O 1
ATOM 1111 N N . VAL A 1 140 ? 2.797 3.192 12.990 1.00 92.38 140 VAL A N 1
ATOM 1112 C CA . VAL A 1 140 ? 2.942 1.851 12.419 1.00 92.38 140 VAL A CA 1
ATOM 1113 C C . VAL A 1 140 ? 3.178 1.925 10.915 1.00 92.38 140 VAL A C 1
ATOM 1115 O O . VAL A 1 140 ? 4.065 1.250 10.401 1.00 92.38 140 VAL A O 1
ATOM 1118 N N . LEU A 1 141 ? 2.439 2.769 10.197 1.00 92.69 141 LEU A N 1
ATOM 1119 C CA . LEU A 1 141 ? 2.633 2.980 8.764 1.00 92.69 141 LEU A CA 1
ATOM 1120 C C . LEU A 1 141 ? 4.028 3.527 8.454 1.00 92.69 141 LEU A C 1
ATOM 1122 O O . LEU A 1 141 ? 4.659 3.055 7.512 1.00 92.69 141 LEU A O 1
ATOM 1126 N N . GLU A 1 142 ? 4.536 4.472 9.246 1.00 92.31 142 GLU A N 1
ATOM 1127 C CA . GLU A 1 142 ? 5.906 4.980 9.136 1.00 92.31 142 GLU A CA 1
ATOM 1128 C C . GLU A 1 142 ? 6.923 3.845 9.299 1.00 92.31 142 GLU A C 1
ATOM 1130 O O . GLU A 1 142 ? 7.806 3.683 8.455 1.00 92.31 142 GLU A O 1
ATOM 1135 N N . HIS A 1 143 ? 6.748 2.994 10.314 1.00 91.25 143 HIS A N 1
ATOM 1136 C CA . HIS A 1 143 ? 7.605 1.827 10.511 1.00 91.25 143 HIS A CA 1
ATOM 1137 C C . HIS A 1 143 ? 7.601 0.890 9.292 1.00 91.25 143 HIS A C 1
ATOM 1139 O O . HIS A 1 143 ? 8.665 0.487 8.816 1.00 91.25 143 HIS A O 1
ATOM 1145 N N . ILE A 1 144 ? 6.420 0.585 8.745 1.00 91.00 144 ILE A N 1
ATOM 1146 C CA . ILE A 1 144 ? 6.287 -0.275 7.563 1.00 91.00 144 ILE A CA 1
ATOM 1147 C C . ILE A 1 144 ? 6.912 0.403 6.332 1.00 91.00 144 ILE A C 1
ATOM 1149 O O . ILE A 1 144 ? 7.590 -0.260 5.557 1.00 91.00 144 ILE A O 1
ATOM 1153 N N . ARG A 1 145 ? 6.758 1.718 6.145 1.00 90.56 145 ARG A N 1
ATOM 1154 C CA . ARG A 1 145 ? 7.383 2.456 5.029 1.00 90.56 145 ARG A CA 1
ATOM 1155 C C . ARG A 1 145 ? 8.912 2.464 5.117 1.00 90.56 145 ARG A C 1
ATOM 1157 O O . ARG A 1 145 ? 9.575 2.438 4.083 1.00 90.56 145 ARG A O 1
ATOM 1164 N N . CYS A 1 146 ? 9.481 2.476 6.324 1.00 88.00 146 CYS A N 1
ATOM 1165 C CA . CYS A 1 146 ? 10.927 2.354 6.528 1.00 88.00 146 CYS A CA 1
ATOM 1166 C C . CYS A 1 146 ? 11.458 0.935 6.279 1.00 88.00 146 CYS A C 1
ATOM 1168 O O . CYS A 1 146 ? 12.633 0.782 5.944 1.00 88.00 146 CYS A O 1
ATOM 1170 N N . ASN A 1 147 ? 10.616 -0.089 6.431 1.00 85.81 147 ASN A N 1
ATOM 1171 C CA . ASN A 1 147 ? 10.950 -1.482 6.144 1.00 85.81 147 ASN A CA 1
ATOM 1172 C C . ASN A 1 147 ? 9.857 -2.136 5.278 1.00 85.81 147 ASN A C 1
ATOM 1174 O O . ASN A 1 147 ? 9.092 -2.975 5.770 1.00 85.81 147 ASN A O 1
ATOM 1178 N N . PRO A 1 148 ? 9.730 -1.716 4.004 1.00 80.44 148 PRO A N 1
ATOM 1179 C CA . PRO A 1 148 ? 8.600 -2.101 3.183 1.00 80.44 148 PRO A CA 1
ATOM 1180 C C . PRO A 1 148 ? 8.649 -3.604 2.900 1.00 80.44 148 PRO A C 1
ATOM 1182 O O . PRO A 1 148 ? 9.669 -4.114 2.425 1.00 80.44 148 PRO A O 1
ATOM 1185 N N . PRO A 1 149 ? 7.548 -4.330 3.139 1.00 76.88 149 PRO A N 1
ATOM 1186 C CA . PRO A 1 149 ? 7.512 -5.755 2.879 1.00 76.88 149 PRO A CA 1
ATOM 1187 C C . PRO A 1 149 ? 7.685 -6.001 1.379 1.00 76.88 149 PRO A C 1
ATOM 1189 O O . PRO A 1 149 ? 7.047 -5.360 0.537 1.00 76.88 149 PRO A O 1
ATOM 1192 N N . LEU A 1 150 ? 8.528 -6.968 1.022 1.00 71.50 150 LEU A N 1
ATOM 1193 C CA . LEU A 1 150 ? 8.622 -7.428 -0.360 1.00 71.50 150 LEU A CA 1
ATOM 1194 C C . LEU A 1 150 ? 7.372 -8.247 -0.682 1.00 71.50 150 LEU A C 1
ATOM 1196 O O . LEU A 1 150 ? 7.225 -9.387 -0.234 1.00 71.50 150 LEU A O 1
ATOM 1200 N N . VAL A 1 151 ? 6.456 -7.670 -1.463 1.00 66.25 151 VAL A N 1
ATOM 1201 C CA . VAL A 1 151 ? 5.203 -8.332 -1.835 1.00 66.25 151 VAL A CA 1
ATOM 1202 C C . VAL A 1 151 ? 5.081 -8.373 -3.352 1.00 66.25 151 VAL A C 1
ATOM 1204 O O . VAL A 1 151 ? 4.358 -7.604 -3.976 1.00 66.25 151 VAL A O 1
ATOM 1207 N N . ALA A 1 152 ? 5.784 -9.332 -3.956 1.00 63.97 152 ALA A N 1
ATOM 1208 C CA . ALA A 1 152 ? 5.692 -9.612 -5.383 1.00 63.97 152 ALA A CA 1
ATOM 1209 C C . ALA A 1 152 ? 4.810 -10.853 -5.625 1.00 63.97 152 ALA A C 1
ATOM 1211 O O . ALA A 1 152 ? 5.276 -11.982 -5.444 1.00 63.97 152 ALA A O 1
ATOM 1212 N N . PRO A 1 153 ? 3.555 -10.703 -6.092 1.00 59.69 153 PRO A N 1
ATOM 1213 C CA . PRO A 1 153 ? 2.658 -11.838 -6.305 1.00 59.69 153 PRO A CA 1
ATOM 1214 C C . PRO A 1 153 ? 3.195 -12.850 -7.342 1.00 59.69 153 PRO A C 1
ATOM 1216 O O . PRO A 1 153 ? 2.796 -14.010 -7.331 1.00 59.69 153 PRO A O 1
ATOM 1219 N N . ALA A 1 154 ? 4.107 -12.474 -8.244 1.00 53.22 154 ALA A N 1
ATOM 1220 C CA . ALA A 1 154 ? 4.589 -13.354 -9.318 1.00 53.22 154 ALA A CA 1
ATOM 1221 C C . ALA A 1 154 ? 5.928 -14.071 -9.047 1.00 53.22 154 ALA A C 1
ATOM 1223 O O . ALA A 1 154 ? 6.251 -15.015 -9.768 1.00 53.22 154 ALA A O 1
ATOM 1224 N N . ARG A 1 155 ? 6.694 -13.693 -8.014 1.00 50.88 155 ARG A N 1
ATOM 1225 C CA . ARG A 1 155 ? 7.915 -14.423 -7.643 1.00 50.88 155 ARG A CA 1
ATOM 1226 C C . ARG A 1 155 ? 7.550 -15.547 -6.684 1.00 50.88 155 ARG A C 1
ATOM 1228 O O . ARG A 1 155 ? 7.429 -15.331 -5.481 1.00 50.88 155 ARG A O 1
ATOM 1235 N N . ALA A 1 156 ? 7.372 -16.755 -7.215 1.00 37.09 156 ALA A N 1
ATOM 1236 C CA . ALA A 1 156 ? 7.345 -17.957 -6.389 1.00 37.09 156 ALA A CA 1
ATOM 1237 C C . ALA A 1 156 ? 8.632 -17.991 -5.539 1.00 37.09 156 ALA A C 1
ATOM 1239 O O . ALA A 1 156 ? 9.714 -18.223 -6.069 1.00 37.09 156 ALA A O 1
ATOM 1240 N N . GLY A 1 157 ? 8.522 -17.689 -4.243 1.00 44.34 157 GLY A N 1
ATOM 1241 C CA . GLY A 1 157 ? 9.624 -17.813 -3.284 1.00 44.34 157 GLY A CA 1
ATOM 1242 C C . GLY A 1 157 ? 10.304 -16.530 -2.791 1.00 44.34 157 GLY A C 1
ATOM 1243 O O . GLY A 1 157 ? 11.231 -16.653 -2.002 1.00 44.34 157 GLY A O 1
ATOM 1244 N N . CYS A 1 158 ? 9.874 -15.316 -3.155 1.00 36.84 158 CYS A N 1
ATOM 1245 C CA . CYS A 1 158 ? 10.348 -14.109 -2.453 1.00 36.84 158 CYS A CA 1
ATOM 1246 C C . CYS A 1 158 ? 9.383 -13.743 -1.322 1.00 36.84 158 CYS A C 1
ATOM 1248 O O . CYS A 1 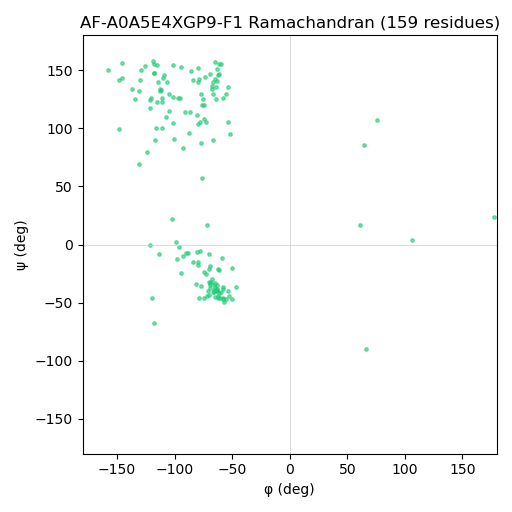158 ? 8.482 -12.927 -1.485 1.00 36.84 158 CYS A O 1
ATOM 1250 N N . ILE A 1 159 ? 9.567 -14.416 -0.188 1.00 37.72 159 ILE A N 1
ATOM 1251 C CA . ILE A 1 159 ? 9.122 -13.957 1.127 1.00 37.72 159 ILE A CA 1
ATOM 1252 C C . ILE A 1 159 ? 10.410 -13.550 1.839 1.00 37.72 159 ILE A C 1
ATOM 1254 O O . ILE A 1 159 ? 11.222 -14.418 2.151 1.00 37.72 159 ILE A O 1
ATOM 1258 N N . ILE A 1 160 ? 10.623 -12.254 2.050 1.00 40.62 160 ILE A N 1
ATOM 1259 C CA . ILE A 1 160 ? 11.614 -11.776 3.017 1.00 40.62 160 ILE A CA 1
ATOM 1260 C C . ILE A 1 160 ? 10.831 -10.915 4.003 1.00 40.62 160 ILE A C 1
ATOM 1262 O O . ILE A 1 160 ? 10.154 -9.972 3.590 1.00 40.62 160 ILE A O 1
ATOM 1266 N N . ILE A 1 161 ? 10.847 -11.370 5.256 1.00 41.03 161 ILE A N 1
ATOM 1267 C CA . ILE A 1 161 ? 10.362 -10.673 6.451 1.00 41.03 161 ILE A CA 1
ATOM 1268 C C . ILE A 1 161 ? 11.467 -9.713 6.883 1.00 41.03 161 ILE A C 1
ATOM 1270 O O . ILE A 1 161 ? 12.634 -10.174 6.873 1.00 41.03 161 ILE A O 1
#

Mean predicted aligned error: 9.38 Å

Nearest PDB structures (foldseek):
  2yg2-assembly2_B  TM=1.344E-01  e=1.757E+00  Homo sapiens

Solvent-accessible surface area (backbone atoms only — not comparable to full-atom values): 9718 Å² total; per-residue (Å²): 136,87,85,80,88,72,89,74,82,85,67,74,92,74,61,56,81,78,58,60,75,72,54,48,46,32,35,29,38,39,53,42,83,49,37,87,81,50,54,71,69,53,32,70,60,28,54,42,35,34,41,32,26,38,30,43,77,69,51,75,44,61,86,92,46,94,64,53,18,32,59,33,38,54,47,45,52,45,59,70,46,80,57,90,45,69,71,51,43,50,54,50,52,51,51,42,72,67,51,83,77,63,72,44,78,46,44,43,70,69,59,69,72,46,52,74,72,39,32,43,84,73,50,76,41,84,62,60,87,93,51,59,65,71,58,56,51,48,55,51,49,52,52,41,46,77,56,55,73,58,80,54,76,82,50,90,81,59,77,59,134

Organism: NCBI:txid2508292

Radius of gyration: 17.73 Å; Cα contacts (8 Å, |Δi|>4): 232; chains: 1; bounding box: 46×41×48 Å